Protein AF-A0A0M6Y9K0-F1 (afdb_monomer_lite)

pLDDT: mean 70.56, std 12.57, range [39.22, 85.38]

Organism: NCBI:txid187304

Radius of gyration: 25.38 Å; chains: 1; bounding box: 64×28×73 Å

InterPro domains:
  IPR002898 MotA/TolQ/ExbB proton channel [PF01618] (44-160)
  IPR050790 ExbB/TolQ Biopolymer Transport [PTHR30625] (18-168)

Sequence (177 aa):
MIAAKVLQFTFLGVGRLNNARKALAVWLDGHPYDAKAISARGKSIAADIMLKLIQGSSRGKAQADVLKEDVERICIQRINTLRAYLRLLDMIAQTAPLIDMIEAFQAIQGARAAVDPSVLAGGIWVTPLTTAVGLAVTIPVSAIVGWFDSRIEAEQSEMEALAAAFFTGAIADPPVR

Secondary structure (DSSP, 8-state):
-HHHHHHHHHT-GGGTTHHHHHHHHHHHTT-HHHHHHHHHH--SHHHHHHHHHHHHHTT-THHHHHHHHHHHHHHHHHHHHHHHHHHHHHHHHHHHHHHHHHHHHHHHHHHTTS--TTGGGTHHHHHHHHHHHHHHHHHHHHHHHHHHHHHHHHHHHHHHHHHHHHHHSS-PPPPP-

Structure (mmCIF, N/CA/C/O backbone):
data_AF-A0A0M6Y9K0-F1
#
_entry.id   AF-A0A0M6Y9K0-F1
#
loop_
_atom_site.group_PDB
_atom_site.id
_atom_site.type_symbol
_atom_site.label_atom_id
_atom_site.label_alt_id
_atom_site.label_comp_id
_atom_site.label_asym_id
_atom_site.label_entity_id
_atom_site.label_seq_id
_atom_site.pdbx_PDB_ins_code
_atom_site.Cartn_x
_atom_site.Cartn_y
_atom_site.Cartn_z
_atom_site.occupancy
_atom_site.B_iso_or_equiv
_atom_site.auth_seq_id
_atom_site.auth_comp_id
_atom_site.auth_asym_id
_atom_site.auth_atom_id
_atom_site.pdbx_PDB_model_num
ATOM 1 N N . MET A 1 1 ? -2.531 -4.444 -27.358 1.00 50.44 1 MET A N 1
ATOM 2 C CA . MET A 1 1 ? -3.907 -4.199 -26.854 1.00 50.44 1 MET A CA 1
ATOM 3 C C . MET A 1 1 ? -4.438 -5.282 -25.908 1.00 50.44 1 MET A C 1
ATOM 5 O O . MET A 1 1 ? -5.057 -4.919 -24.919 1.00 50.44 1 MET A O 1
ATOM 9 N N . ILE A 1 2 ? -4.205 -6.581 -26.138 1.00 49.88 2 ILE A N 1
ATOM 10 C CA . ILE A 1 2 ? -4.750 -7.651 -25.269 1.00 49.88 2 ILE A CA 1
ATOM 11 C C . ILE A 1 2 ? -4.030 -7.731 -23.906 1.00 49.88 2 ILE A C 1
ATOM 13 O O . ILE A 1 2 ? -4.691 -7.866 -22.881 1.00 49.88 2 ILE A O 1
ATOM 17 N N . ALA A 1 3 ? -2.707 -7.524 -23.857 1.00 53.69 3 ALA A N 1
ATOM 18 C CA . ALA A 1 3 ? -1.949 -7.488 -22.598 1.00 53.69 3 ALA A CA 1
ATOM 19 C C . ALA A 1 3 ? -2.407 -6.360 -21.649 1.00 53.69 3 ALA A C 1
ATOM 21 O O . ALA A 1 3 ? -2.559 -6.590 -20.455 1.00 53.69 3 ALA A O 1
ATOM 22 N N . ALA A 1 4 ? -2.739 -5.180 -22.188 1.00 55.69 4 ALA A N 1
ATOM 23 C CA . ALA A 1 4 ? -3.309 -4.072 -21.414 1.00 55.69 4 ALA A CA 1
ATOM 24 C C . ALA A 1 4 ? -4.677 -4.429 -20.803 1.00 55.69 4 ALA A C 1
ATOM 26 O O . ALA A 1 4 ? -4.963 -4.038 -19.678 1.00 55.69 4 ALA A O 1
ATOM 27 N N . LYS A 1 5 ? -5.491 -5.232 -21.499 1.00 51.75 5 LYS A N 1
ATOM 28 C CA . LYS A 1 5 ? -6.793 -5.715 -21.009 1.00 51.75 5 LYS A CA 1
ATOM 29 C C . LYS A 1 5 ? -6.675 -6.810 -19.939 1.00 51.75 5 LYS A C 1
ATOM 31 O O . LYS A 1 5 ? -7.520 -6.895 -19.056 1.00 51.75 5 LYS A O 1
ATOM 36 N N . VAL A 1 6 ? -5.629 -7.637 -19.995 1.00 54.41 6 VAL A N 1
ATOM 37 C CA . VAL A 1 6 ? -5.338 -8.659 -18.970 1.00 54.41 6 VAL A CA 1
ATOM 38 C C . VAL A 1 6 ? -4.763 -8.012 -17.705 1.00 54.41 6 VAL A C 1
ATOM 40 O O . VAL A 1 6 ? -5.173 -8.362 -16.601 1.00 54.41 6 VAL A O 1
ATOM 43 N N . LEU A 1 7 ? -3.911 -6.993 -17.861 1.00 55.34 7 LEU A N 1
ATOM 44 C CA . LEU A 1 7 ? -3.410 -6.153 -16.767 1.00 55.34 7 LEU A CA 1
ATOM 45 C C . LEU A 1 7 ? -4.539 -5.316 -16.144 1.00 55.34 7 LEU A C 1
ATOM 47 O O . LEU A 1 7 ? -4.608 -5.193 -14.928 1.00 55.34 7 LEU A O 1
ATOM 51 N N . GLN A 1 8 ? -5.498 -4.861 -16.960 1.00 57.22 8 GLN A N 1
ATOM 52 C CA . GLN A 1 8 ? -6.752 -4.242 -16.520 1.00 57.22 8 GLN A CA 1
ATOM 53 C C . GLN A 1 8 ? -7.622 -5.196 -15.684 1.00 57.22 8 GLN A C 1
ATOM 55 O O . GLN A 1 8 ? -8.364 -4.714 -14.836 1.00 57.22 8 GLN A O 1
ATOM 60 N N . PHE A 1 9 ? -7.519 -6.520 -15.870 1.00 47.72 9 PHE A N 1
ATOM 61 C CA . PHE A 1 9 ? -8.317 -7.510 -15.137 1.00 47.72 9 PHE A CA 1
ATOM 62 C C . PHE A 1 9 ? -7.639 -8.002 -13.847 1.00 47.72 9 PHE A C 1
ATOM 64 O O . PHE A 1 9 ? -8.315 -8.238 -12.851 1.00 47.72 9 PHE A O 1
ATOM 71 N N . THR A 1 10 ? -6.308 -8.078 -13.799 1.00 51.38 10 THR A N 1
ATOM 72 C CA . THR A 1 10 ? -5.558 -8.340 -12.552 1.00 51.38 10 THR A CA 1
ATOM 73 C C . THR A 1 10 ? -5.462 -7.098 -11.653 1.00 51.38 10 THR A C 1
ATOM 75 O O . THR A 1 10 ? -5.390 -7.220 -10.431 1.00 51.38 10 THR A O 1
ATOM 78 N N . PHE A 1 11 ? -5.611 -5.903 -12.235 1.00 49.47 11 PHE A N 1
ATOM 79 C CA . PHE A 1 11 ? -5.991 -4.649 -11.571 1.00 49.47 11 PHE A CA 1
ATOM 80 C C . PHE A 1 11 ? -7.341 -4.693 -10.850 1.00 49.47 11 PHE A C 1
ATOM 82 O O . PHE A 1 11 ? -7.587 -3.836 -9.996 1.00 49.47 11 PHE A O 1
ATOM 89 N N . LEU A 1 12 ? -8.263 -5.600 -11.203 1.00 44.94 12 LEU A N 1
ATOM 90 C CA . LEU A 1 12 ? -9.612 -5.646 -10.627 1.00 44.94 12 LEU A CA 1
ATOM 91 C C . LEU A 1 12 ? -9.597 -6.229 -9.207 1.00 44.94 12 LEU A C 1
ATOM 93 O O . LEU A 1 12 ? -10.400 -7.090 -8.854 1.00 44.94 12 LEU A O 1
ATOM 97 N N . GLY A 1 13 ? -8.800 -5.631 -8.319 1.00 50.34 13 GLY A N 1
ATOM 98 C CA . GLY A 1 13 ? -9.035 -5.582 -6.874 1.00 50.34 13 GLY A CA 1
ATOM 99 C C . GLY A 1 13 ? -10.396 -4.977 -6.483 1.00 50.34 13 GLY A C 1
ATOM 100 O O . GLY A 1 13 ? -10.560 -4.519 -5.361 1.00 50.34 13 GLY A O 1
ATOM 101 N N . VAL A 1 14 ? -11.389 -5.015 -7.375 1.00 44.97 14 VAL A N 1
ATOM 102 C CA . VAL A 1 14 ? -12.783 -4.589 -7.217 1.00 44.97 14 VAL A CA 1
ATOM 103 C C . VAL A 1 14 ? -13.519 -5.416 -6.147 1.00 44.97 14 VAL A C 1
ATOM 105 O O . VAL A 1 14 ? -14.601 -5.045 -5.713 1.00 44.97 14 VAL A O 1
ATOM 108 N N . GLY A 1 15 ? -12.916 -6.491 -5.626 1.00 49.12 15 GLY A N 1
ATOM 109 C CA . GLY A 1 15 ? -13.464 -7.266 -4.504 1.00 49.12 15 GLY A CA 1
ATOM 110 C C . GLY A 1 15 ? -12.700 -7.175 -3.177 1.00 49.12 15 GLY A C 1
ATOM 111 O O . GLY A 1 15 ? -13.226 -7.613 -2.157 1.00 49.12 15 GLY A O 1
ATOM 112 N N . ARG A 1 16 ? -11.468 -6.643 -3.149 1.00 60.78 16 ARG A N 1
ATOM 113 C CA . ARG A 1 16 ? -10.572 -6.771 -1.977 1.00 60.78 16 ARG A CA 1
ATOM 114 C C . ARG A 1 16 ? -10.929 -5.828 -0.827 1.00 60.78 16 ARG A C 1
ATOM 116 O O . ARG A 1 16 ? -10.845 -6.228 0.334 1.00 60.78 16 ARG A O 1
ATOM 123 N N . LEU A 1 17 ? -11.375 -4.620 -1.150 1.00 62.31 17 LEU A N 1
ATOM 124 C CA . LEU A 1 17 ? -11.801 -3.612 -0.171 1.00 62.31 17 LEU A CA 1
ATOM 125 C C . LEU A 1 17 ? -13.252 -3.815 0.283 1.00 62.31 17 LEU A C 1
ATOM 127 O O . LEU A 1 17 ? -13.626 -3.440 1.392 1.00 62.31 17 LEU A O 1
ATOM 131 N N . ASN A 1 18 ? -14.060 -4.486 -0.544 1.00 71.94 18 ASN A N 1
ATOM 132 C CA . ASN A 1 18 ? -15.482 -4.676 -0.280 1.00 71.94 18 ASN A CA 1
ATOM 133 C C . ASN A 1 18 ? -15.728 -5.496 0.999 1.00 71.94 18 ASN A C 1
ATOM 135 O O . ASN A 1 18 ? -16.686 -5.248 1.722 1.00 71.94 18 ASN A O 1
ATOM 139 N N . ASN A 1 19 ? -14.837 -6.439 1.325 1.00 75.94 19 ASN A N 1
ATOM 140 C CA . ASN A 1 19 ? -14.941 -7.218 2.561 1.00 75.94 19 ASN A CA 1
ATOM 141 C C . ASN A 1 19 ? -14.618 -6.387 3.810 1.00 75.94 19 ASN A C 1
ATOM 143 O O . ASN A 1 19 ? -15.281 -6.566 4.824 1.00 75.94 19 ASN A O 1
ATOM 147 N N . ALA A 1 20 ? -13.653 -5.465 3.741 1.00 77.81 20 ALA A N 1
ATOM 148 C CA . ALA A 1 20 ? -13.311 -4.606 4.876 1.00 77.81 20 ALA A CA 1
ATOM 149 C C . ALA A 1 20 ? -14.444 -3.610 5.178 1.00 77.81 20 ALA A C 1
ATOM 151 O O . ALA A 1 20 ? -14.864 -3.484 6.325 1.00 77.81 20 ALA A O 1
ATOM 152 N N . ARG A 1 21 ? -15.030 -3.002 4.135 1.00 80.44 21 ARG A N 1
ATOM 153 C CA . ARG A 1 21 ? -16.214 -2.133 4.264 1.00 80.44 21 ARG A CA 1
ATOM 154 C C . ARG A 1 21 ? -17.438 -2.881 4.795 1.00 80.44 21 ARG A C 1
ATOM 156 O O . ARG A 1 21 ? -18.110 -2.389 5.694 1.00 80.44 21 ARG A O 1
ATOM 163 N N . LYS A 1 22 ? -17.704 -4.094 4.295 1.00 81.94 22 LYS A N 1
ATOM 164 C CA . LYS A 1 22 ? -18.782 -4.954 4.818 1.00 81.94 22 LYS A CA 1
ATOM 165 C C . LYS A 1 22 ? -18.557 -5.327 6.280 1.00 81.94 22 LYS A C 1
ATOM 167 O O . LYS A 1 22 ? -19.501 -5.293 7.057 1.00 81.94 22 LYS A O 1
ATOM 172 N N . ALA A 1 23 ? -17.324 -5.657 6.659 1.00 82.12 23 ALA A N 1
ATOM 173 C CA . ALA A 1 23 ? -16.996 -5.952 8.047 1.00 82.12 23 ALA A CA 1
ATOM 174 C C . ALA A 1 23 ? -17.212 -4.737 8.956 1.00 82.12 23 ALA A C 1
ATOM 176 O O . ALA A 1 23 ? -17.748 -4.899 10.046 1.00 82.12 23 ALA A O 1
ATOM 177 N N . LEU A 1 24 ? -16.851 -3.533 8.500 1.00 83.25 24 LEU A N 1
ATOM 178 C CA . LEU A 1 24 ? -17.103 -2.300 9.244 1.00 83.25 24 LEU A CA 1
ATOM 179 C C . LEU A 1 24 ? -18.603 -2.045 9.415 1.00 83.25 24 LEU A C 1
ATOM 181 O O . LEU A 1 24 ? -19.037 -1.772 10.526 1.00 83.25 24 LEU A O 1
ATOM 185 N N . ALA A 1 25 ? -19.399 -2.191 8.353 1.00 84.12 25 ALA A N 1
ATOM 186 C CA . ALA A 1 25 ? -20.849 -2.009 8.426 1.00 84.12 25 ALA A CA 1
ATOM 187 C C . ALA A 1 25 ? -21.501 -2.969 9.435 1.00 84.12 25 ALA A C 1
ATOM 189 O O . ALA A 1 25 ? -22.292 -2.547 10.269 1.00 84.12 25 ALA A O 1
ATOM 190 N N . VAL A 1 26 ? -21.112 -4.245 9.408 1.00 85.38 26 VAL A N 1
ATOM 191 C CA . VAL A 1 26 ? -21.617 -5.269 10.338 1.00 85.38 26 VAL A CA 1
ATOM 192 C C . VAL A 1 26 ? -21.129 -5.029 11.774 1.00 85.38 26 VAL A C 1
ATOM 194 O O . VAL A 1 26 ? -21.844 -5.310 12.733 1.00 85.38 26 VAL A O 1
ATOM 197 N N . TRP A 1 27 ? -19.925 -4.476 11.941 1.00 83.75 27 TRP A N 1
ATOM 198 C CA . TRP A 1 27 ? -19.415 -4.080 13.252 1.00 83.75 27 TRP A CA 1
ATOM 199 C C . TRP A 1 27 ? -20.190 -2.890 13.835 1.00 83.75 27 TRP A C 1
ATOM 201 O O . TRP A 1 27 ? -20.571 -2.939 15.002 1.00 83.75 27 TRP A O 1
ATOM 211 N N . LEU A 1 28 ? -20.472 -1.866 13.020 1.00 82.88 28 LEU A N 1
ATOM 212 C CA . LEU A 1 28 ? -21.283 -0.704 13.408 1.00 82.88 28 LEU A CA 1
ATOM 213 C C . LEU A 1 28 ? -22.726 -1.092 13.755 1.00 82.88 28 LEU A C 1
ATOM 215 O O . LEU A 1 28 ? -23.318 -0.499 14.650 1.00 82.88 28 LEU A O 1
ATOM 219 N N . ASP A 1 29 ? -23.259 -2.125 13.102 1.00 84.88 29 ASP A N 1
ATOM 220 C CA . ASP A 1 29 ? -24.575 -2.708 13.391 1.00 84.88 29 ASP A CA 1
ATOM 221 C C . ASP A 1 29 ? -24.602 -3.541 14.693 1.00 84.88 29 ASP A C 1
ATOM 223 O O . ASP A 1 29 ? -25.621 -4.119 15.057 1.00 84.88 29 ASP A O 1
ATOM 227 N N . GLY A 1 30 ? -23.480 -3.625 15.417 1.00 81.62 30 GLY A N 1
ATOM 228 C CA . GLY A 1 30 ? -23.403 -4.300 16.714 1.00 81.62 30 GLY A CA 1
ATOM 229 C C . GLY A 1 30 ? -23.200 -5.816 16.638 1.00 81.62 30 GLY A C 1
ATOM 230 O O . GLY A 1 30 ? -23.365 -6.496 17.651 1.00 81.62 30 GLY A O 1
ATOM 231 N N . HIS A 1 31 ? -22.791 -6.354 15.482 1.00 85.38 31 HIS A N 1
ATOM 232 C CA . HIS A 1 31 ? -22.568 -7.788 15.256 1.00 85.38 31 HIS A CA 1
ATOM 233 C C . HIS A 1 31 ? -21.059 -8.130 15.150 1.00 85.38 31 HIS A C 1
ATOM 235 O O . HIS A 1 31 ? -20.537 -8.416 14.066 1.00 85.38 31 HIS A O 1
ATOM 241 N N . PRO A 1 32 ? -20.296 -8.147 16.265 1.00 78.88 32 PRO A N 1
ATOM 242 C CA . PRO A 1 32 ? -18.834 -8.286 16.236 1.00 78.88 32 PRO A CA 1
ATOM 243 C C . PRO A 1 32 ? -18.346 -9.657 15.739 1.00 78.88 32 PRO A C 1
ATOM 245 O O . PRO A 1 32 ? -17.264 -9.754 15.153 1.00 78.88 32 PRO A O 1
ATOM 248 N N . TYR A 1 33 ? -19.127 -10.722 15.947 1.00 81.12 33 TYR A N 1
ATOM 249 C CA . TYR A 1 33 ? -18.783 -12.074 15.490 1.00 81.12 33 TYR A CA 1
ATOM 250 C C . TYR A 1 33 ? -18.819 -12.188 13.961 1.00 81.12 33 TYR A C 1
ATOM 252 O O . TYR A 1 33 ? -17.882 -12.721 13.359 1.00 81.12 33 TYR A O 1
ATOM 260 N N . ASP A 1 34 ? -19.842 -11.613 13.331 1.00 82.81 34 ASP A N 1
ATOM 261 C CA . ASP A 1 34 ? -20.000 -11.623 11.876 1.00 82.81 34 ASP A CA 1
ATOM 262 C C . ASP A 1 34 ? -18.971 -10.712 11.200 1.00 82.81 34 ASP A C 1
ATOM 264 O O . ASP A 1 34 ? -18.337 -11.102 10.214 1.00 82.81 34 ASP A O 1
ATOM 268 N N . ALA A 1 35 ? -18.693 -9.545 11.791 1.00 80.88 35 ALA A N 1
ATOM 269 C CA . ALA A 1 35 ? -17.635 -8.650 11.330 1.00 80.88 35 ALA A CA 1
ATOM 270 C C . ALA A 1 35 ? -16.253 -9.333 11.336 1.00 80.88 35 ALA A C 1
ATOM 272 O O . ALA A 1 35 ? -15.471 -9.201 10.384 1.00 80.88 35 ALA A O 1
ATOM 273 N N . LYS A 1 36 ? -15.959 -10.126 12.378 1.00 83.81 36 LYS A N 1
ATOM 274 C CA . LYS A 1 36 ? -14.729 -10.925 12.472 1.00 83.81 36 LYS A CA 1
ATOM 275 C C . LYS A 1 36 ? -14.668 -11.992 11.378 1.00 83.81 36 LYS A C 1
ATOM 277 O O . LYS A 1 36 ? -13.620 -12.154 10.753 1.00 83.81 36 LYS A O 1
ATOM 282 N N . ALA A 1 37 ? -15.770 -12.698 11.120 1.00 82.69 37 ALA A N 1
ATOM 283 C CA . ALA A 1 37 ? -15.836 -13.738 10.093 1.00 82.69 37 ALA A CA 1
ATOM 284 C C . ALA A 1 37 ? -15.635 -13.174 8.675 1.00 82.69 37 ALA A C 1
ATOM 286 O O . ALA A 1 37 ? -14.914 -13.764 7.865 1.00 82.69 37 ALA A O 1
ATOM 287 N N . ILE A 1 38 ? -16.220 -12.009 8.381 1.00 81.69 38 ILE A N 1
ATOM 288 C CA . ILE A 1 38 ? -16.063 -11.320 7.093 1.00 81.69 38 ILE A CA 1
ATOM 289 C C . ILE A 1 38 ? -14.621 -10.823 6.919 1.00 81.69 38 ILE A C 1
ATOM 291 O O . ILE A 1 38 ? -14.030 -11.019 5.853 1.00 81.69 38 ILE A O 1
ATOM 295 N N . SER A 1 39 ? -14.029 -10.250 7.972 1.00 80.75 39 SER A N 1
ATOM 296 C CA . SER A 1 39 ? -12.638 -9.776 7.956 1.00 80.75 39 SER A CA 1
ATOM 297 C C . SER A 1 39 ? -11.646 -10.925 7.772 1.00 80.75 39 SER A C 1
ATOM 299 O O . SER A 1 39 ? -10.756 -10.838 6.933 1.00 80.75 39 SER A O 1
ATOM 301 N N . ALA A 1 40 ? -11.845 -12.048 8.471 1.00 78.75 40 ALA A N 1
ATOM 302 C CA . ALA A 1 40 ? -10.989 -13.233 8.365 1.00 78.75 40 ALA A CA 1
ATOM 303 C C . ALA A 1 40 ? -11.045 -13.911 6.983 1.00 78.75 40 ALA A C 1
ATOM 305 O O . ALA A 1 40 ? -10.099 -14.584 6.578 1.00 78.75 40 ALA A O 1
ATOM 306 N N . ARG A 1 41 ? -12.143 -13.730 6.235 1.00 78.31 41 ARG A N 1
ATOM 307 C CA . ARG A 1 41 ? -12.262 -14.189 4.841 1.00 78.31 41 ARG A CA 1
ATOM 308 C C . ARG A 1 41 ? -11.571 -13.254 3.843 1.00 78.31 41 ARG A C 1
ATOM 310 O O . ARG A 1 41 ? -11.321 -13.654 2.704 1.00 78.31 41 ARG A O 1
ATOM 317 N N . GLY A 1 42 ? -11.286 -12.010 4.226 1.00 71.06 42 GLY A N 1
ATOM 318 C CA . GLY A 1 42 ? -10.600 -11.037 3.383 1.00 71.06 42 GLY A CA 1
ATOM 319 C C . GLY A 1 42 ? -9.095 -11.304 3.288 1.00 71.06 42 GLY A C 1
ATOM 320 O O . GLY A 1 42 ? -8.428 -11.531 4.286 1.00 71.06 42 GLY A O 1
ATOM 321 N N . LYS A 1 43 ? -8.540 -11.237 2.070 1.00 68.75 43 LYS A N 1
ATOM 322 C CA . LYS A 1 43 ? -7.084 -11.309 1.807 1.00 68.75 43 LYS A CA 1
ATOM 323 C C . LYS A 1 43 ? -6.453 -9.929 1.564 1.00 68.75 43 LYS A C 1
ATOM 325 O O . LYS A 1 43 ? -5.419 -9.838 0.901 1.00 68.75 43 LYS A O 1
ATOM 330 N N . SER A 1 44 ? -7.132 -8.854 1.959 1.00 74.75 44 SER A N 1
ATOM 331 C CA . SER A 1 44 ? -6.659 -7.475 1.795 1.00 74.75 44 SER A CA 1
ATOM 332 C C . SER A 1 44 ? -6.005 -6.969 3.076 1.00 74.75 44 SER A C 1
ATOM 334 O O . SER A 1 44 ? -6.306 -7.450 4.167 1.00 74.75 44 SER A O 1
ATOM 336 N N . ILE A 1 45 ? -5.115 -5.986 2.933 1.00 75.44 45 ILE A N 1
ATOM 337 C CA . ILE A 1 45 ? -4.446 -5.341 4.070 1.00 75.44 45 ILE A CA 1
ATOM 338 C C . ILE A 1 45 ? -5.497 -4.659 4.959 1.00 75.44 45 ILE A C 1
ATOM 340 O O . ILE A 1 45 ? -5.479 -4.841 6.173 1.00 75.44 45 ILE A O 1
ATOM 344 N N . ALA A 1 46 ? -6.484 -3.998 4.347 1.00 79.12 46 ALA A N 1
ATOM 345 C CA . ALA A 1 46 ? -7.639 -3.425 5.033 1.00 79.12 46 ALA A CA 1
ATOM 346 C C . ALA A 1 46 ? -8.453 -4.456 5.848 1.00 79.12 46 ALA A C 1
ATOM 348 O O . ALA A 1 46 ? -8.875 -4.162 6.964 1.00 79.12 46 ALA A O 1
ATOM 349 N N . ALA A 1 47 ? -8.654 -5.678 5.337 1.00 80.31 47 ALA A N 1
ATOM 350 C CA . ALA A 1 47 ? -9.366 -6.726 6.076 1.00 80.31 47 ALA A CA 1
ATOM 351 C C . ALA A 1 47 ? -8.557 -7.261 7.271 1.00 80.31 47 ALA A C 1
ATOM 353 O O . ALA A 1 47 ? -9.130 -7.520 8.328 1.00 80.31 47 ALA A O 1
ATOM 354 N N . ASP A 1 48 ? -7.234 -7.383 7.130 1.00 81.56 48 ASP A N 1
ATOM 355 C CA . ASP A 1 48 ? -6.335 -7.765 8.230 1.00 81.56 48 ASP A CA 1
ATOM 356 C C . ASP A 1 48 ? -6.324 -6.698 9.341 1.00 81.56 48 ASP A C 1
ATOM 358 O O . ASP A 1 48 ? -6.358 -7.019 10.529 1.00 81.56 48 ASP A O 1
ATOM 362 N N . ILE A 1 49 ? -6.360 -5.416 8.968 1.00 83.44 49 ILE A N 1
ATOM 363 C CA . ILE A 1 49 ? -6.472 -4.302 9.921 1.00 83.44 49 ILE A CA 1
ATOM 364 C C . ILE A 1 49 ? -7.822 -4.321 10.640 1.00 83.44 49 ILE A C 1
ATOM 366 O O . ILE A 1 49 ? -7.845 -4.264 11.868 1.00 83.44 49 ILE A O 1
ATOM 370 N N . MET A 1 50 ? -8.932 -4.485 9.912 1.00 83.50 50 MET A N 1
ATOM 371 C CA . MET A 1 50 ? -10.263 -4.627 10.518 1.00 83.50 50 MET A CA 1
ATOM 372 C C . MET A 1 50 ? -10.323 -5.804 11.493 1.00 83.50 50 MET A C 1
ATOM 374 O O . MET A 1 50 ? -10.865 -5.677 12.588 1.00 83.50 50 MET A O 1
ATOM 378 N N . LEU A 1 51 ? -9.709 -6.937 11.146 1.00 84.31 51 LEU A N 1
ATOM 379 C CA . LEU A 1 51 ? -9.637 -8.092 12.033 1.00 84.31 51 LEU A CA 1
ATOM 380 C C . LEU A 1 51 ? -8.900 -7.762 13.343 1.00 84.31 51 LEU A C 1
ATOM 382 O O . LEU A 1 51 ? -9.366 -8.153 14.415 1.00 84.31 51 LEU A O 1
ATOM 386 N N . LYS A 1 52 ? -7.777 -7.036 13.273 1.00 84.12 52 LYS A N 1
ATOM 387 C CA . LYS A 1 52 ? -7.008 -6.602 14.452 1.00 84.12 52 LYS A CA 1
ATOM 388 C C . LYS A 1 52 ? -7.766 -5.576 15.295 1.00 84.12 52 LYS A C 1
ATOM 390 O O . LYS A 1 52 ? -7.778 -5.711 16.516 1.00 84.12 52 LYS A O 1
ATOM 395 N N . LEU A 1 53 ? -8.441 -4.615 14.660 1.00 84.06 53 LEU A N 1
ATOM 396 C CA . LEU A 1 53 ? -9.291 -3.624 15.330 1.00 84.06 53 LEU A CA 1
ATOM 397 C C . LEU A 1 53 ? -10.425 -4.299 16.112 1.00 84.06 53 LEU A C 1
ATOM 399 O O . LEU A 1 53 ? -10.589 -4.053 17.307 1.00 84.06 53 LEU A O 1
ATOM 403 N N . ILE A 1 54 ? -11.146 -5.228 15.475 1.00 84.38 54 ILE A N 1
ATOM 404 C CA . ILE A 1 54 ? -12.233 -5.985 16.112 1.00 84.38 54 ILE A CA 1
ATOM 405 C C . ILE A 1 54 ? -11.702 -6.818 17.290 1.00 84.38 54 ILE A C 1
ATOM 407 O O . ILE A 1 54 ? -12.325 -6.854 18.348 1.00 84.38 54 ILE A O 1
ATOM 411 N N . GLN A 1 55 ? -10.540 -7.464 17.147 1.00 83.56 55 GLN A N 1
ATOM 412 C CA . GLN A 1 55 ? -9.938 -8.249 18.232 1.00 83.56 55 GLN A CA 1
ATOM 413 C C . GLN A 1 55 ? -9.476 -7.377 19.409 1.00 83.56 55 GLN A C 1
ATOM 415 O O . GLN A 1 55 ? -9.705 -7.743 20.564 1.00 83.56 55 GLN A O 1
ATOM 420 N N . GLY A 1 56 ? -8.856 -6.228 19.128 1.00 80.31 56 GLY A N 1
ATOM 421 C CA . GLY A 1 56 ? -8.336 -5.308 20.140 1.00 80.31 56 GLY A CA 1
ATOM 422 C C . GLY A 1 56 ? -9.421 -4.538 20.897 1.00 80.31 56 GLY A C 1
ATOM 423 O O . GLY A 1 56 ? -9.265 -4.289 22.091 1.00 80.31 56 GLY A 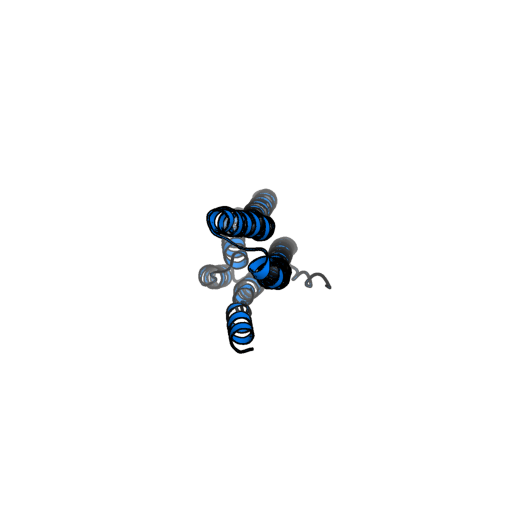O 1
ATOM 424 N N . SER A 1 57 ? -10.544 -4.226 20.244 1.00 78.00 57 SER A N 1
ATOM 425 C CA . SER A 1 57 ? -11.655 -3.460 20.832 1.00 78.00 57 SER A CA 1
ATOM 426 C C . SER A 1 57 ? -12.339 -4.179 22.006 1.00 78.00 57 SER A C 1
ATOM 428 O O . SER A 1 57 ? -12.835 -3.540 22.934 1.00 78.00 57 SER A O 1
ATOM 430 N N . SER A 1 58 ? -12.255 -5.513 22.052 1.00 70.94 58 SER A N 1
ATOM 431 C CA . SER A 1 58 ? -12.756 -6.351 23.154 1.00 70.94 58 SER A CA 1
ATOM 432 C C . SER A 1 58 ? -12.144 -6.032 24.529 1.00 70.94 58 SER A C 1
ATOM 434 O O . SER A 1 58 ? -12.634 -6.530 25.539 1.00 70.94 58 SER A O 1
ATOM 436 N N . ARG A 1 59 ? -11.050 -5.258 24.586 1.00 73.12 59 ARG A N 1
ATOM 437 C CA . ARG A 1 59 ? -10.267 -5.026 25.809 1.00 73.12 59 ARG A CA 1
ATOM 438 C C . ARG A 1 59 ? -10.612 -3.736 26.575 1.00 73.12 59 ARG A C 1
ATOM 440 O O . ARG A 1 59 ? -10.007 -3.459 27.606 1.00 73.12 59 ARG A O 1
ATOM 447 N N . GLY A 1 60 ? -11.625 -2.987 26.132 1.00 69.38 60 GLY A N 1
ATOM 448 C CA . GLY A 1 60 ? -12.173 -1.827 26.850 1.00 69.38 60 GLY A CA 1
ATOM 449 C C . GLY A 1 60 ? -11.667 -0.459 26.366 1.00 69.38 60 GLY A C 1
ATOM 450 O O . GLY A 1 60 ? -10.690 -0.353 25.629 1.00 69.38 60 GLY A O 1
ATOM 451 N N . LYS A 1 61 ? -12.356 0.618 26.784 1.00 67.81 61 LYS A N 1
ATOM 452 C CA . LYS A 1 61 ? -12.176 1.992 26.256 1.00 67.81 61 LYS A CA 1
ATOM 453 C C . LYS A 1 61 ? -10.781 2.588 26.464 1.00 67.81 61 LYS A C 1
ATOM 455 O O . LYS A 1 61 ? -10.282 3.242 25.560 1.00 67.81 61 LYS A O 1
ATOM 460 N N . ALA A 1 62 ? -10.142 2.353 27.612 1.00 64.56 62 ALA A N 1
ATOM 461 C CA . ALA A 1 62 ? -8.797 2.879 27.884 1.00 64.56 62 ALA A CA 1
ATOM 462 C C . ALA A 1 62 ? -7.732 2.310 26.926 1.00 64.56 62 ALA A C 1
ATOM 464 O O . ALA A 1 62 ? -6.694 2.923 26.713 1.00 64.56 62 ALA A O 1
ATOM 465 N N . GLN A 1 63 ? -8.007 1.152 26.320 1.00 74.62 63 GLN A N 1
ATOM 466 C CA . GLN A 1 63 ? -7.116 0.497 25.370 1.00 74.62 63 GLN A CA 1
ATOM 467 C C . GLN A 1 63 ? -7.458 0.831 23.912 1.00 74.62 63 GLN A C 1
ATOM 469 O O . GLN A 1 63 ? -6.711 0.447 23.019 1.00 74.62 63 GLN A O 1
ATOM 474 N N . ALA A 1 64 ? -8.553 1.561 23.665 1.00 74.31 64 ALA A N 1
ATOM 475 C CA . ALA A 1 64 ? -8.953 1.977 22.323 1.00 74.31 64 ALA A CA 1
ATOM 476 C C . ALA A 1 64 ? -7.991 3.019 21.736 1.00 74.31 64 ALA A C 1
ATOM 478 O O . ALA A 1 64 ? -7.672 2.936 20.556 1.00 74.31 64 ALA A O 1
ATOM 479 N N . ASP A 1 65 ? -7.491 3.944 22.561 1.00 76.31 65 ASP A N 1
ATOM 480 C CA . ASP A 1 65 ? -6.536 4.970 22.120 1.00 76.31 65 ASP A CA 1
ATOM 481 C C . ASP A 1 65 ? -5.171 4.349 21.783 1.00 76.31 65 ASP A C 1
ATOM 483 O O . ASP A 1 65 ? -4.607 4.590 20.720 1.00 76.31 65 ASP A O 1
ATOM 487 N N . VAL A 1 66 ? -4.701 3.427 22.630 1.00 82.31 66 VAL A N 1
ATOM 488 C CA . VAL A 1 66 ? -3.478 2.644 22.377 1.00 82.31 66 VAL A CA 1
ATOM 489 C C . VAL A 1 66 ? -3.631 1.770 21.128 1.00 82.31 66 VAL A C 1
ATOM 491 O O . VAL A 1 66 ? -2.725 1.681 20.306 1.00 82.31 66 VAL A O 1
ATOM 494 N N . LEU A 1 67 ? -4.800 1.146 20.946 1.00 83.12 67 LEU A N 1
ATOM 495 C CA . LEU A 1 67 ? -5.094 0.339 19.763 1.00 83.12 67 LEU A CA 1
ATOM 496 C C . LEU A 1 67 ? -5.104 1.180 18.483 1.00 83.12 67 LEU A C 1
ATOM 498 O O . LEU A 1 67 ? -4.671 0.693 17.440 1.00 83.12 67 LEU A O 1
ATOM 502 N N . LYS A 1 68 ? -5.604 2.418 18.550 1.00 80.88 68 LYS A N 1
ATOM 503 C CA . LYS A 1 68 ? -5.583 3.353 17.425 1.00 80.88 68 LYS A CA 1
ATOM 504 C C . LYS A 1 68 ? -4.148 3.645 16.998 1.00 80.88 68 LYS A C 1
ATOM 506 O O . LYS A 1 68 ? -3.822 3.449 15.830 1.00 80.88 68 LYS A O 1
ATOM 511 N N . GLU A 1 69 ? -3.297 4.031 17.945 1.00 82.38 69 GLU A N 1
ATOM 512 C CA . GLU A 1 69 ? -1.892 4.351 17.680 1.00 82.38 69 GLU A CA 1
ATOM 513 C C . GLU A 1 69 ? -1.119 3.135 17.133 1.00 82.38 69 GLU A C 1
ATOM 515 O O . GLU A 1 69 ? -0.399 3.238 16.135 1.00 82.38 69 GLU A O 1
ATOM 520 N N . ASP A 1 70 ? -1.336 1.948 17.711 1.00 84.38 70 ASP A N 1
ATOM 521 C CA . ASP A 1 70 ? -0.732 0.701 17.231 1.00 84.38 70 ASP A CA 1
ATOM 522 C C . ASP A 1 70 ? -1.161 0.363 15.795 1.00 84.38 70 ASP A C 1
ATOM 524 O O . ASP A 1 70 ? -0.343 -0.066 14.973 1.00 84.38 70 ASP A O 1
ATOM 528 N N . VAL A 1 71 ? -2.441 0.551 15.464 1.00 83.38 71 VAL A N 1
ATOM 529 C CA . VAL A 1 71 ? -2.962 0.275 14.121 1.00 83.38 71 VAL A CA 1
ATOM 530 C C . VAL A 1 71 ? -2.425 1.278 13.109 1.00 83.38 71 VAL A C 1
ATOM 532 O O . VAL A 1 71 ? -1.936 0.848 12.065 1.00 83.38 71 VAL A O 1
ATOM 535 N N . GLU A 1 72 ? -2.433 2.575 13.417 1.00 82.94 72 GLU A N 1
ATOM 536 C CA . GLU A 1 72 ? -1.843 3.613 12.561 1.00 82.94 72 GLU A CA 1
ATOM 537 C C . GLU A 1 72 ? -0.364 3.319 12.277 1.00 82.94 72 GLU A C 1
ATOM 539 O O . GLU A 1 72 ? 0.078 3.342 11.123 1.00 82.94 72 GLU A O 1
ATOM 544 N N . ARG A 1 73 ? 0.394 2.915 13.301 1.00 83.56 73 ARG A N 1
ATOM 545 C CA . ARG A 1 73 ? 1.795 2.515 13.146 1.00 83.56 73 ARG A CA 1
ATOM 546 C C . ARG A 1 73 ? 1.962 1.314 12.214 1.00 83.56 73 ARG A C 1
ATOM 548 O O . ARG A 1 73 ? 2.835 1.332 11.342 1.00 83.56 73 ARG A O 1
ATOM 555 N N . ILE A 1 74 ? 1.139 0.276 12.373 1.00 83.06 74 ILE A N 1
ATOM 556 C CA . ILE A 1 74 ? 1.164 -0.912 11.505 1.00 83.06 74 ILE A CA 1
ATOM 557 C C . ILE A 1 74 ? 0.807 -0.534 10.060 1.00 83.06 74 ILE A C 1
ATOM 559 O O . ILE A 1 74 ? 1.445 -1.039 9.131 1.00 83.06 74 ILE A O 1
ATOM 563 N N . CYS A 1 75 ? -0.174 0.351 9.859 1.00 80.12 75 CYS A N 1
ATOM 564 C CA . CYS A 1 75 ? -0.561 0.864 8.545 1.00 80.12 75 CYS A CA 1
ATOM 565 C C . CYS A 1 75 ? 0.632 1.530 7.851 1.00 80.12 75 CYS A C 1
ATOM 567 O O . CYS A 1 75 ? 1.032 1.100 6.765 1.00 80.12 75 CYS A O 1
ATOM 569 N N . ILE A 1 76 ? 1.249 2.509 8.520 1.00 82.00 76 ILE A N 1
ATOM 570 C CA . ILE A 1 76 ? 2.401 3.261 8.008 1.00 82.00 76 ILE A CA 1
ATOM 571 C C . ILE A 1 76 ? 3.559 2.318 7.679 1.00 82.00 76 ILE A C 1
ATOM 573 O O . ILE A 1 76 ? 4.139 2.394 6.596 1.00 82.00 76 ILE A O 1
ATOM 577 N N . GLN A 1 77 ? 3.884 1.387 8.580 1.00 84.00 77 GLN A N 1
ATOM 578 C CA . GLN A 1 77 ? 4.977 0.442 8.361 1.00 84.00 77 GLN A CA 1
ATOM 579 C C . GLN A 1 77 ? 4.748 -0.405 7.103 1.00 84.00 77 GLN A C 1
ATOM 581 O O . GLN A 1 77 ? 5.666 -0.589 6.304 1.00 84.00 77 GLN A O 1
ATOM 586 N N . ARG A 1 78 ? 3.521 -0.892 6.894 1.00 76.81 78 ARG A N 1
ATOM 587 C CA . ARG A 1 78 ? 3.192 -1.772 5.767 1.00 76.81 78 ARG A CA 1
ATOM 588 C C . ARG A 1 78 ? 3.194 -1.032 4.431 1.00 76.81 78 ARG A C 1
ATOM 590 O O . ARG A 1 78 ? 3.696 -1.571 3.445 1.00 76.81 78 ARG A O 1
ATOM 597 N N . ILE A 1 79 ? 2.707 0.208 4.418 1.00 78.94 79 ILE A N 1
ATOM 598 C CA . ILE A 1 79 ? 2.785 1.108 3.259 1.00 78.94 79 ILE A CA 1
ATOM 599 C C . ILE A 1 79 ? 4.243 1.419 2.922 1.00 78.94 79 ILE A C 1
ATOM 601 O O . ILE A 1 79 ? 4.641 1.311 1.764 1.00 78.94 79 ILE A O 1
ATOM 605 N N . ASN A 1 80 ? 5.069 1.726 3.924 1.00 78.88 80 ASN A N 1
ATOM 606 C CA . ASN A 1 80 ? 6.487 2.017 3.717 1.00 78.88 80 ASN A CA 1
ATOM 607 C C . ASN A 1 80 ? 7.242 0.827 3.118 1.00 78.88 80 ASN A C 1
ATOM 609 O O . ASN A 1 80 ? 8.065 1.013 2.224 1.00 78.88 80 ASN A O 1
ATOM 613 N N . THR A 1 81 ? 6.936 -0.399 3.550 1.00 76.25 81 THR A N 1
ATOM 614 C CA . THR A 1 81 ? 7.499 -1.610 2.942 1.00 76.25 81 THR A CA 1
ATOM 615 C C . THR A 1 81 ? 7.106 -1.741 1.467 1.00 76.25 81 THR A C 1
ATOM 617 O O . THR A 1 81 ? 7.971 -1.993 0.632 1.00 76.25 81 THR A O 1
ATOM 620 N N . LEU A 1 82 ? 5.835 -1.515 1.116 1.00 74.12 82 LEU A N 1
ATOM 621 C CA . LEU A 1 82 ? 5.370 -1.535 -0.279 1.00 74.12 82 LEU A CA 1
ATOM 622 C C . LEU A 1 82 ? 6.054 -0.453 -1.131 1.00 74.12 82 LEU A C 1
ATOM 624 O O . LEU A 1 82 ? 6.538 -0.748 -2.225 1.00 74.12 82 LEU A O 1
ATOM 628 N N . ARG A 1 83 ? 6.168 0.775 -0.609 1.00 76.69 83 ARG A N 1
ATOM 629 C CA . ARG A 1 83 ? 6.868 1.880 -1.283 1.00 76.69 83 ARG A CA 1
ATOM 630 C C . ARG A 1 83 ? 8.361 1.596 -1.464 1.00 76.69 83 ARG A C 1
ATOM 632 O O . ARG A 1 83 ? 8.921 1.955 -2.494 1.00 76.69 83 ARG A O 1
ATOM 639 N N . ALA A 1 84 ? 9.016 0.918 -0.519 1.00 75.31 84 ALA A N 1
ATOM 640 C CA . ALA A 1 84 ? 10.426 0.544 -0.648 1.00 75.31 84 ALA A CA 1
ATOM 641 C C . ALA A 1 84 ? 10.676 -0.392 -1.844 1.00 75.31 84 ALA A C 1
ATOM 643 O O . ALA A 1 84 ? 11.633 -0.186 -2.591 1.00 75.31 84 ALA A O 1
ATOM 644 N N . TYR A 1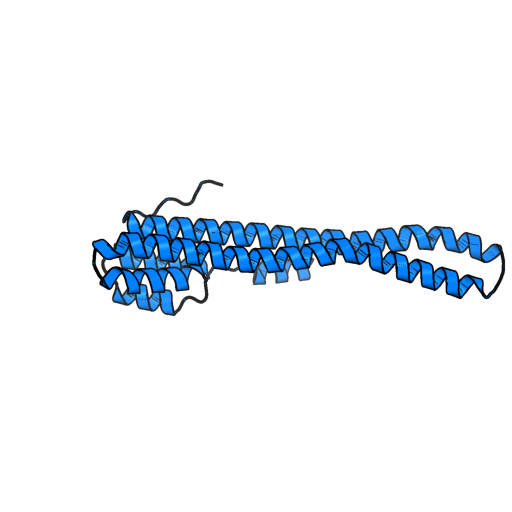 85 ? 9.790 -1.367 -2.079 1.00 72.62 85 TYR A N 1
ATOM 645 C CA . TYR A 1 85 ? 9.878 -2.233 -3.259 1.00 72.62 85 TYR A CA 1
ATOM 646 C C . TYR A 1 85 ? 9.672 -1.460 -4.568 1.00 72.62 85 TYR A C 1
ATOM 648 O O . TYR A 1 85 ? 10.391 -1.709 -5.534 1.00 72.62 85 TYR A O 1
ATOM 656 N N . LEU A 1 86 ? 8.749 -0.490 -4.599 1.00 72.69 86 LEU A N 1
ATOM 657 C CA . LEU A 1 86 ? 8.569 0.370 -5.775 1.00 72.69 86 LEU A CA 1
ATOM 658 C C . LEU A 1 86 ? 9.781 1.254 -6.055 1.00 72.69 86 LEU A C 1
ATOM 660 O O . LEU A 1 86 ? 10.160 1.396 -7.212 1.00 72.69 86 LEU A O 1
ATOM 664 N N . ARG A 1 87 ? 10.432 1.793 -5.020 1.00 75.81 87 ARG A N 1
ATOM 665 C CA . ARG A 1 87 ? 11.661 2.586 -5.188 1.00 75.81 87 ARG A CA 1
ATOM 666 C C . ARG A 1 87 ? 12.792 1.768 -5.808 1.00 75.81 87 ARG A C 1
ATOM 668 O O . ARG A 1 87 ? 13.549 2.299 -6.611 1.00 75.81 87 ARG A O 1
ATOM 675 N N . LEU A 1 88 ? 12.896 0.482 -5.471 1.00 75.50 88 LEU A N 1
ATOM 676 C CA . LEU A 1 88 ? 13.870 -0.413 -6.100 1.00 75.50 88 LEU A CA 1
ATOM 677 C C . LEU A 1 88 ? 13.541 -0.656 -7.581 1.00 75.50 88 LEU A C 1
ATOM 679 O O . LEU A 1 88 ? 14.433 -0.603 -8.421 1.00 75.50 88 LEU A O 1
ATOM 683 N N . LEU A 1 89 ? 12.265 -0.887 -7.905 1.00 70.88 89 LEU A N 1
ATOM 684 C CA . LEU A 1 89 ? 11.789 -1.020 -9.288 1.00 70.88 89 LEU A CA 1
ATOM 685 C C . LEU A 1 89 ? 12.069 0.238 -10.116 1.00 70.88 89 LEU A C 1
ATOM 687 O O . LEU A 1 89 ? 12.529 0.132 -11.249 1.00 70.88 89 LEU A O 1
ATOM 691 N N . ASP A 1 90 ? 11.836 1.412 -9.538 1.00 73.81 90 ASP A N 1
ATOM 692 C CA . ASP A 1 90 ? 12.115 2.695 -10.177 1.00 73.81 90 ASP A CA 1
ATOM 693 C C . ASP A 1 90 ? 13.620 2.906 -10.402 1.00 73.81 90 ASP A C 1
ATOM 695 O O . ASP A 1 90 ? 14.052 3.291 -11.485 1.00 73.81 90 ASP A O 1
ATOM 699 N N . MET A 1 91 ? 14.452 2.542 -9.423 1.00 76.38 91 MET A N 1
ATOM 700 C CA . MET A 1 91 ? 15.908 2.564 -9.577 1.00 76.38 91 MET A CA 1
ATOM 701 C C . MET A 1 91 ? 16.383 1.629 -10.702 1.00 76.38 91 MET A C 1
ATOM 703 O O . MET A 1 91 ? 17.260 1.999 -11.483 1.00 76.38 91 MET A O 1
ATOM 707 N N . ILE A 1 92 ? 15.799 0.432 -10.825 1.00 72.06 92 ILE A N 1
ATOM 708 C CA . ILE A 1 92 ? 16.081 -0.491 -11.937 1.00 72.06 92 ILE A CA 1
ATOM 709 C C . ILE A 1 92 ? 15.651 0.133 -13.274 1.00 72.06 92 ILE A C 1
ATOM 711 O O . ILE A 1 92 ? 16.404 0.081 -14.242 1.00 72.06 92 ILE A O 1
ATOM 715 N N . ALA A 1 93 ? 14.486 0.785 -13.322 1.00 69.06 93 ALA A N 1
ATOM 716 C CA . ALA A 1 93 ? 14.001 1.480 -14.514 1.00 69.06 93 ALA A CA 1
ATOM 717 C C . ALA A 1 93 ? 14.945 2.605 -14.969 1.00 69.06 93 ALA A C 1
ATOM 719 O O . ALA A 1 93 ? 15.181 2.766 -16.162 1.00 69.06 93 ALA A O 1
ATOM 720 N N . GLN A 1 94 ? 15.513 3.355 -14.022 1.00 73.81 94 GLN A N 1
ATOM 721 C CA . GLN A 1 94 ? 16.450 4.446 -14.302 1.00 73.81 94 GLN A CA 1
ATOM 722 C C . GLN A 1 94 ? 17.851 3.952 -14.694 1.00 73.81 94 GLN A C 1
ATOM 724 O O . GLN A 1 94 ? 18.557 4.629 -15.439 1.00 73.81 94 GLN A O 1
ATOM 729 N N . THR A 1 95 ? 18.271 2.784 -14.199 1.00 69.38 95 THR A N 1
ATOM 730 C CA . THR A 1 95 ? 19.608 2.223 -14.467 1.00 69.38 95 THR A CA 1
ATOM 731 C C . THR A 1 95 ? 19.661 1.348 -15.717 1.00 69.38 95 THR A C 1
ATOM 733 O O . THR A 1 95 ? 20.724 1.256 -16.330 1.00 69.38 95 THR A O 1
ATOM 736 N N . ALA A 1 96 ? 18.537 0.762 -16.141 1.00 68.56 96 ALA A N 1
ATOM 737 C CA . ALA A 1 96 ? 18.467 -0.080 -17.336 1.00 68.56 96 ALA A CA 1
ATOM 738 C C . ALA A 1 96 ? 19.012 0.606 -18.612 1.00 68.56 96 ALA A C 1
ATOM 740 O O . ALA A 1 96 ? 19.873 0.015 -19.265 1.00 68.56 96 ALA A O 1
ATOM 741 N N . PRO A 1 97 ? 18.659 1.871 -18.930 1.00 67.38 97 PRO A N 1
ATOM 742 C CA . PRO A 1 97 ? 19.205 2.556 -20.106 1.00 67.38 97 PRO A CA 1
ATOM 743 C C . PRO A 1 97 ? 20.726 2.758 -20.054 1.00 67.38 97 PRO A C 1
ATOM 745 O O . PRO A 1 97 ? 21.386 2.823 -21.089 1.00 67.38 97 PRO A O 1
ATOM 748 N N . LEU A 1 98 ? 21.295 2.875 -18.850 1.00 70.38 98 LEU A N 1
ATOM 749 C CA . LEU A 1 98 ? 22.728 3.096 -18.665 1.00 70.38 98 LEU A CA 1
ATOM 750 C C . LEU A 1 98 ? 23.535 1.826 -18.977 1.00 70.38 98 LEU A C 1
ATOM 752 O O . LEU A 1 98 ? 24.609 1.913 -19.572 1.00 70.38 98 LEU A O 1
ATOM 756 N N . ILE A 1 99 ? 2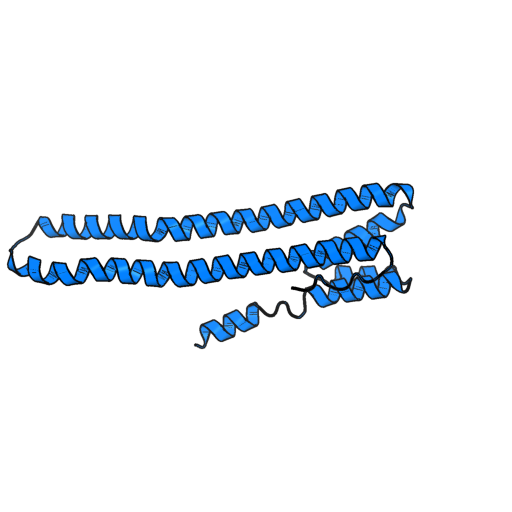3.014 0.658 -18.586 1.00 68.44 99 ILE A N 1
ATOM 757 C CA . ILE A 1 99 ? 23.651 -0.645 -18.825 1.00 68.44 99 ILE A CA 1
ATOM 758 C C . ILE A 1 99 ? 23.627 -0.982 -20.320 1.00 68.44 99 ILE A C 1
ATOM 760 O O . ILE A 1 99 ? 24.675 -1.325 -20.872 1.00 68.44 99 ILE A O 1
ATOM 764 N N . ASP A 1 100 ? 22.488 -0.779 -20.988 1.00 64.56 100 ASP A N 1
ATOM 765 C CA . ASP A 1 100 ? 22.354 -0.984 -22.439 1.00 64.56 100 ASP A CA 1
ATOM 766 C C . ASP A 1 100 ? 23.369 -0.142 -23.229 1.00 64.56 100 ASP A C 1
ATOM 768 O O . ASP A 1 100 ? 23.928 -0.586 -24.235 1.00 64.56 100 ASP A O 1
ATOM 772 N N . MET A 1 101 ? 23.667 1.075 -22.758 1.00 66.25 101 MET A N 1
ATOM 773 C CA . MET A 1 101 ? 24.661 1.938 -23.394 1.00 66.25 101 MET A CA 1
ATOM 774 C C . MET A 1 101 ? 26.086 1.370 -23.277 1.00 66.25 101 MET A C 1
ATOM 776 O O . MET A 1 101 ? 26.862 1.477 -24.227 1.00 66.25 101 MET A O 1
ATO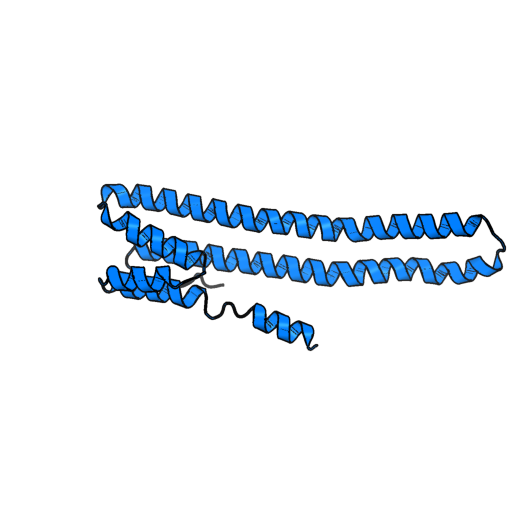M 780 N N . ILE A 1 102 ? 26.443 0.742 -22.151 1.00 66.62 102 ILE A N 1
ATOM 781 C CA . ILE A 1 102 ? 27.765 0.120 -21.959 1.00 66.62 102 ILE A CA 1
ATOM 782 C C . ILE A 1 102 ? 27.918 -1.109 -22.860 1.00 66.62 102 ILE A C 1
ATOM 784 O O . ILE A 1 102 ? 28.959 -1.255 -23.505 1.00 66.62 102 ILE A O 1
ATOM 788 N N . GLU A 1 103 ? 26.891 -1.957 -22.958 1.00 62.44 103 GLU A N 1
ATOM 789 C CA . GLU A 1 103 ? 26.901 -3.106 -23.874 1.00 62.44 103 GLU A CA 1
ATOM 790 C C . GLU A 1 103 ? 26.988 -2.664 -25.339 1.00 62.44 103 GLU A C 1
ATOM 792 O O . GLU A 1 103 ? 27.789 -3.209 -26.102 1.00 62.44 103 GLU A O 1
ATOM 797 N N . ALA A 1 104 ? 26.256 -1.615 -25.727 1.00 59.84 104 ALA A N 1
ATOM 798 C CA . ALA A 1 104 ? 26.359 -1.035 -27.064 1.00 59.84 104 ALA A CA 1
ATOM 799 C C . ALA A 1 104 ? 27.780 -0.516 -27.362 1.00 59.84 104 ALA A C 1
ATOM 801 O O . ALA A 1 104 ? 28.315 -0.753 -28.448 1.00 59.84 104 ALA A O 1
ATOM 802 N N . PHE A 1 105 ? 28.437 0.136 -26.396 1.00 59.66 105 PHE A N 1
ATOM 803 C CA . PHE A 1 105 ? 29.831 0.568 -26.533 1.00 59.66 105 PHE A CA 1
ATOM 804 C C . PHE A 1 105 ? 30.811 -0.611 -26.624 1.00 59.66 105 PHE A C 1
ATOM 806 O O . PHE A 1 105 ? 31.737 -0.562 -27.435 1.00 59.66 105 PHE A O 1
ATOM 813 N N . GLN A 1 106 ? 30.619 -1.678 -25.844 1.00 61.22 106 GLN A N 1
ATOM 814 C CA . GLN A 1 106 ? 31.450 -2.885 -25.927 1.00 61.22 106 GLN A CA 1
ATOM 815 C C . GLN A 1 106 ? 31.302 -3.592 -27.280 1.00 61.22 106 GLN A C 1
ATOM 817 O O . GLN A 1 106 ? 32.311 -3.979 -27.873 1.00 61.22 106 GLN A O 1
ATOM 822 N N . ALA A 1 107 ? 30.081 -3.690 -27.812 1.00 59.47 107 ALA A N 1
ATOM 823 C CA . ALA A 1 107 ? 29.825 -4.248 -29.138 1.00 59.47 107 ALA A CA 1
ATOM 824 C C . ALA A 1 107 ? 30.530 -3.445 -30.249 1.00 59.47 107 ALA A C 1
ATOM 826 O O . ALA A 1 107 ? 31.136 -4.023 -31.152 1.00 59.47 107 ALA A O 1
ATOM 827 N N . ILE A 1 108 ? 30.529 -2.110 -30.150 1.00 55.44 108 ILE A N 1
ATOM 828 C CA . ILE A 1 108 ? 31.227 -1.228 -31.100 1.00 55.44 108 ILE A CA 1
ATOM 829 C C . ILE A 1 108 ? 32.758 -1.341 -30.964 1.00 55.44 108 ILE A C 1
ATOM 831 O O . ILE A 1 108 ? 33.465 -1.343 -31.971 1.00 55.44 108 ILE A O 1
ATOM 835 N N . GLN A 1 109 ? 33.295 -1.464 -29.746 1.00 57.75 109 GLN A N 1
ATOM 836 C CA . GLN A 1 109 ? 34.740 -1.621 -29.518 1.00 57.75 109 GLN A CA 1
ATOM 837 C C . GLN A 1 109 ? 35.259 -2.988 -29.987 1.00 57.75 109 GLN A C 1
ATOM 839 O O . GLN A 1 109 ? 36.350 -3.062 -30.547 1.00 57.75 109 GLN A O 1
ATOM 844 N N . GLY A 1 110 ? 34.466 -4.054 -29.831 1.00 55.19 110 GLY A N 1
ATOM 845 C CA . GLY A 1 110 ? 34.769 -5.371 -30.397 1.00 55.19 110 GLY A CA 1
ATOM 846 C C . GLY A 1 110 ? 34.778 -5.369 -31.930 1.00 55.19 110 GLY A C 1
ATOM 847 O O . GLY A 1 110 ? 35.627 -6.011 -32.543 1.00 55.19 110 GLY A O 1
ATOM 848 N N . ALA A 1 111 ? 33.900 -4.577 -32.555 1.00 51.56 111 ALA A N 1
ATOM 849 C CA . ALA A 1 111 ? 33.857 -4.407 -34.007 1.00 51.56 111 ALA A CA 1
ATOM 850 C C . ALA A 1 111 ? 35.031 -3.575 -34.571 1.00 51.56 111 ALA A C 1
ATOM 852 O O . ALA A 1 111 ? 35.392 -3.736 -35.734 1.00 51.56 111 ALA A O 1
ATOM 853 N N . ARG A 1 112 ? 35.696 -2.732 -33.762 1.00 47.59 112 ARG A N 1
ATOM 854 C CA . ARG A 1 112 ? 36.871 -1.945 -34.199 1.00 47.59 112 ARG A CA 1
ATOM 855 C C . ARG A 1 112 ? 38.126 -2.774 -34.482 1.00 47.59 112 ARG A C 1
ATOM 857 O O . ARG A 1 112 ? 39.040 -2.257 -35.120 1.00 47.59 112 ARG A O 1
ATOM 864 N N . ALA A 1 113 ? 38.188 -4.032 -34.045 1.00 49.53 113 ALA A N 1
ATOM 865 C CA . ALA A 1 113 ? 39.308 -4.913 -34.372 1.00 49.53 113 ALA A CA 1
ATOM 866 C C . ALA A 1 113 ? 39.302 -5.379 -35.846 1.00 49.53 113 ALA A C 1
ATOM 868 O O . ALA A 1 113 ? 40.298 -5.944 -36.296 1.00 49.53 113 ALA A O 1
ATOM 869 N N . ALA A 1 114 ? 38.235 -5.113 -36.618 1.00 48.12 114 ALA A N 1
ATOM 870 C CA . ALA A 1 114 ? 38.172 -5.442 -38.039 1.00 48.12 114 ALA A CA 1
ATOM 871 C C . ALA A 1 114 ? 37.382 -4.408 -38.888 1.00 48.12 114 ALA A C 1
ATOM 873 O O . ALA A 1 114 ? 36.168 -4.496 -39.010 1.00 48.12 114 ALA A O 1
ATOM 874 N N . VAL A 1 115 ? 38.135 -3.529 -39.569 1.00 44.62 115 VAL A N 1
ATOM 875 C CA . VAL A 1 115 ? 37.942 -3.097 -40.981 1.00 44.62 115 VAL A CA 1
ATOM 876 C C . VAL A 1 115 ? 36.907 -1.988 -41.357 1.00 44.62 115 VAL A C 1
ATOM 878 O O . VAL A 1 115 ? 35.768 -1.955 -40.915 1.00 44.62 115 VAL A O 1
ATOM 881 N N . ASP A 1 116 ? 37.392 -1.117 -42.263 1.00 40.78 116 ASP A N 1
ATOM 882 C CA . ASP A 1 116 ? 36.825 -0.187 -43.273 1.00 40.78 116 ASP A CA 1
ATOM 883 C C . ASP A 1 116 ? 35.845 0.988 -42.980 1.00 40.78 116 ASP A C 1
ATOM 885 O O . ASP A 1 116 ? 34.780 0.816 -42.381 1.00 40.78 116 ASP A O 1
ATOM 889 N N . PRO A 1 117 ? 36.099 2.193 -43.561 1.00 49.84 117 PRO A N 1
ATOM 890 C CA . PRO A 1 117 ? 35.258 3.396 -43.425 1.00 49.84 117 PRO A CA 1
ATOM 891 C C . PRO A 1 117 ? 33.859 3.286 -44.058 1.00 49.84 117 PRO A C 1
ATOM 893 O O . PRO A 1 117 ? 33.006 4.136 -43.812 1.00 49.84 117 PRO A O 1
ATOM 896 N N . SER A 1 118 ? 33.593 2.260 -44.870 1.00 50.41 118 SER A N 1
ATOM 897 C CA . SER A 1 118 ? 32.281 2.005 -45.486 1.00 50.41 118 SER A CA 1
ATOM 898 C C . SER A 1 118 ? 31.262 1.415 -44.497 1.00 50.41 118 SER A C 1
ATOM 900 O O . SER A 1 118 ? 30.058 1.571 -44.691 1.00 50.41 118 SER A O 1
ATOM 902 N N . VAL A 1 119 ? 31.729 0.815 -43.393 1.00 49.62 119 VAL A N 1
ATOM 903 C CA . VAL A 1 119 ? 30.895 0.351 -42.265 1.00 49.62 119 VAL A CA 1
ATOM 904 C C . VAL A 1 119 ? 30.460 1.526 -41.373 1.00 49.62 119 VAL A C 1
ATOM 906 O O . VAL A 1 119 ? 29.445 1.457 -40.678 1.00 49.62 119 VAL A O 1
ATOM 909 N N . LEU A 1 120 ? 31.158 2.664 -41.461 1.00 46.06 120 LEU A N 1
ATOM 910 C CA . LEU A 1 120 ? 30.860 3.879 -40.698 1.00 46.06 120 LEU A CA 1
ATOM 911 C C . LEU A 1 120 ? 29.487 4.492 -41.057 1.00 46.06 120 LEU A C 1
ATOM 913 O O . LEU A 1 120 ? 28.846 5.092 -40.198 1.00 46.06 120 LEU A O 1
ATOM 917 N N . ALA A 1 121 ? 28.988 4.285 -42.284 1.00 47.25 121 ALA A N 1
ATOM 918 C CA . ALA A 1 121 ? 27.650 4.721 -42.706 1.00 47.25 121 ALA A CA 1
ATOM 919 C C . ALA A 1 121 ? 26.511 3.858 -42.119 1.00 47.25 121 ALA A C 1
ATOM 921 O O . ALA A 1 121 ? 25.403 4.355 -41.926 1.00 47.25 121 ALA A O 1
ATOM 922 N N . GLY A 1 122 ? 26.785 2.596 -41.760 1.00 51.53 122 GLY A N 1
ATOM 923 C CA . GLY A 1 122 ? 25.855 1.755 -40.992 1.00 51.53 122 GLY A CA 1
ATOM 924 C C . GLY A 1 122 ? 25.750 2.170 -39.517 1.00 51.53 122 GLY A C 1
ATOM 925 O O . GLY A 1 122 ? 24.724 1.944 -38.878 1.00 51.53 122 GLY A O 1
ATOM 926 N N . GLY A 1 123 ? 26.777 2.848 -38.989 1.00 50.41 123 GLY A N 1
ATOM 927 C CA . GLY A 1 123 ? 26.853 3.304 -37.597 1.00 50.41 123 GLY A CA 1
ATOM 928 C C . GLY A 1 123 ? 25.872 4.422 -37.225 1.00 50.41 123 GLY A C 1
ATOM 929 O O . GLY A 1 123 ? 25.528 4.550 -36.054 1.00 50.41 123 GLY A O 1
ATOM 930 N N . ILE A 1 124 ? 25.354 5.189 -38.196 1.00 55.91 124 ILE A N 1
ATOM 931 C CA . ILE A 1 124 ? 24.363 6.253 -37.931 1.00 55.91 124 ILE A CA 1
ATOM 932 C C . ILE A 1 124 ? 23.016 5.666 -37.487 1.00 55.91 124 ILE A C 1
ATOM 934 O O . ILE A 1 124 ? 22.299 6.304 -36.723 1.00 55.91 124 ILE A O 1
ATOM 938 N N . TRP A 1 125 ? 22.670 4.451 -37.922 1.00 56.25 125 TRP A N 1
ATOM 939 C CA . TRP A 1 125 ? 21.399 3.818 -37.558 1.00 56.25 125 TRP A CA 1
ATOM 940 C C . TRP A 1 125 ? 21.434 3.139 -36.181 1.00 56.25 125 TRP A C 1
ATOM 942 O O . TRP A 1 125 ? 20.409 3.044 -35.511 1.00 56.25 125 TRP A O 1
ATOM 952 N N . VAL A 1 126 ? 22.610 2.699 -35.723 1.00 60.09 126 VAL A N 1
ATOM 953 C CA . VAL A 1 126 ? 22.758 1.955 -34.459 1.00 60.09 126 VAL A CA 1
ATOM 954 C C . VAL A 1 126 ? 22.585 2.869 -33.238 1.00 60.09 126 VAL A C 1
ATOM 956 O O . VAL A 1 126 ? 21.943 2.483 -32.265 1.00 60.09 126 VAL A O 1
ATOM 959 N N . THR A 1 127 ? 23.078 4.107 -33.306 1.00 61.34 127 THR A N 1
ATOM 960 C CA . THR A 1 127 ? 23.029 5.091 -32.209 1.00 61.34 127 THR A CA 1
ATOM 961 C C . THR A 1 127 ? 21.607 5.542 -31.804 1.00 61.34 127 THR A C 1
ATOM 963 O O . THR A 1 127 ? 21.318 5.589 -30.607 1.00 61.34 127 THR A O 1
ATOM 966 N N . PRO A 1 128 ? 20.674 5.859 -32.729 1.00 68.62 128 PRO A N 1
ATOM 967 C CA . PRO A 1 128 ? 19.287 6.157 -32.365 1.00 68.62 128 PRO A CA 1
ATOM 968 C C . PRO A 1 128 ? 18.484 4.902 -31.998 1.00 68.62 128 PRO A C 1
ATOM 970 O O . PRO A 1 128 ? 17.534 5.008 -31.223 1.00 68.62 128 PRO A O 1
ATOM 973 N N . LEU A 1 129 ? 18.856 3.717 -32.500 1.00 69.75 129 LEU A N 1
ATOM 974 C CA . LEU A 1 129 ? 18.134 2.476 -32.209 1.00 69.75 129 LEU A CA 1
ATOM 975 C C . LEU A 1 129 ? 18.249 2.084 -30.728 1.00 69.75 129 LEU A C 1
ATOM 977 O O . LEU A 1 129 ? 17.248 1.709 -30.125 1.00 69.75 129 LEU A O 1
ATOM 981 N N . THR A 1 130 ? 19.422 2.241 -30.110 1.00 69.88 130 THR A N 1
ATOM 982 C CA . THR A 1 130 ? 19.614 1.960 -28.674 1.00 69.88 130 THR A CA 1
ATOM 983 C C . THR A 1 130 ? 18.867 2.957 -27.784 1.00 69.88 130 THR A C 1
ATOM 985 O O . THR A 1 130 ? 18.287 2.569 -26.773 1.00 69.88 130 THR A O 1
ATOM 988 N N . THR A 1 131 ? 18.770 4.222 -28.207 1.00 73.19 131 THR A N 1
ATOM 989 C CA . THR A 1 131 ? 17.950 5.239 -27.522 1.00 73.19 131 THR A CA 1
ATOM 990 C C . THR A 1 131 ? 16.459 4.914 -27.636 1.00 73.19 131 THR A C 1
ATOM 992 O O . THR A 1 131 ? 15.717 5.009 -26.659 1.00 73.19 131 THR A O 1
ATOM 995 N N . ALA A 1 132 ? 16.010 4.483 -28.818 1.00 75.06 132 ALA A N 1
ATOM 996 C CA . ALA A 1 132 ? 14.627 4.084 -29.046 1.00 75.06 132 ALA A CA 1
ATOM 997 C C . ALA A 1 132 ? 14.243 2.841 -28.228 1.00 75.06 132 ALA A C 1
ATOM 999 O O . ALA A 1 132 ? 13.151 2.805 -27.666 1.00 75.06 132 ALA A O 1
ATOM 1000 N N . VAL A 1 133 ? 15.138 1.854 -28.111 1.00 74.31 133 VAL A N 1
ATOM 1001 C CA . VAL A 1 133 ? 14.921 0.649 -27.292 1.00 74.31 133 VAL A CA 1
ATOM 1002 C C . VAL A 1 133 ? 14.884 0.991 -25.798 1.00 74.31 133 VAL A C 1
ATOM 1004 O O . VAL A 1 133 ? 13.942 0.588 -25.114 1.00 74.31 133 VAL A O 1
ATOM 1007 N N . GLY A 1 134 ? 15.816 1.815 -25.303 1.00 68.06 134 GLY A N 1
ATOM 1008 C CA . GLY A 1 134 ? 15.820 2.263 -23.907 1.00 68.06 134 GLY A CA 1
ATOM 1009 C C . GLY A 1 134 ? 14.548 3.032 -23.528 1.00 68.06 134 GLY A C 1
ATOM 1010 O O . GLY A 1 134 ? 13.935 2.761 -22.493 1.00 68.06 134 GLY A O 1
ATOM 1011 N N . LEU A 1 135 ? 14.075 3.932 -24.397 1.00 78.06 135 LEU A N 1
ATOM 1012 C CA . LEU A 1 135 ? 12.806 4.645 -24.198 1.00 78.06 135 LEU A CA 1
ATOM 1013 C C . LEU A 1 135 ? 11.588 3.715 -24.299 1.00 78.06 135 LEU A C 1
ATOM 1015 O O . LEU A 1 135 ? 10.636 3.872 -23.531 1.00 78.06 135 LEU A O 1
ATOM 1019 N N . ALA A 1 136 ? 11.621 2.723 -25.195 1.00 76.25 136 ALA A N 1
ATOM 1020 C CA . ALA A 1 136 ? 10.541 1.753 -25.363 1.00 76.25 136 ALA A CA 1
ATOM 1021 C C . ALA A 1 136 ? 10.326 0.866 -24.127 1.00 76.25 136 ALA A C 1
ATOM 1023 O O . ALA A 1 136 ? 9.204 0.414 -23.911 1.00 76.25 136 ALA A O 1
ATOM 1024 N N . VAL A 1 137 ? 11.357 0.643 -23.305 1.00 73.31 137 VAL A N 1
ATOM 1025 C CA . VAL A 1 137 ? 11.253 -0.090 -22.029 1.00 73.31 137 VAL A CA 1
ATOM 1026 C C . VAL A 1 137 ? 10.986 0.853 -20.855 1.00 73.31 137 VAL A C 1
ATOM 1028 O O . VAL A 1 137 ? 10.136 0.559 -20.014 1.00 73.31 137 VAL A O 1
ATOM 1031 N N . THR A 1 138 ? 11.646 2.013 -20.816 1.00 77.25 138 THR A N 1
ATOM 1032 C CA . THR A 1 138 ? 11.520 2.968 -19.701 1.00 77.25 138 THR A CA 1
ATOM 1033 C C . THR A 1 138 ? 10.092 3.494 -19.565 1.00 77.25 138 THR A C 1
ATOM 1035 O O . THR A 1 138 ? 9.536 3.486 -18.470 1.00 77.25 138 THR A O 1
ATOM 1038 N N . ILE A 1 139 ? 9.456 3.894 -20.673 1.00 76.62 139 ILE A N 1
ATOM 1039 C CA . ILE A 1 139 ? 8.114 4.497 -20.643 1.00 76.62 139 ILE A CA 1
ATOM 1040 C C . ILE A 1 139 ? 7.064 3.529 -20.052 1.00 76.62 139 ILE A C 1
ATOM 1042 O O . ILE A 1 139 ? 6.345 3.930 -19.131 1.00 76.62 139 ILE A O 1
ATOM 1046 N N . PRO A 1 140 ? 6.963 2.256 -20.493 1.00 75.25 140 PRO A N 1
ATOM 1047 C CA . PRO A 1 140 ? 6.073 1.284 -19.861 1.00 75.25 140 PRO A CA 1
ATOM 1048 C C . PRO A 1 140 ? 6.396 1.010 -18.393 1.00 75.25 140 PRO A C 1
ATOM 1050 O O . PRO A 1 140 ? 5.472 0.875 -17.593 1.00 75.25 140 PRO A O 1
ATOM 1053 N N . VAL A 1 141 ? 7.678 0.925 -18.022 1.00 75.31 141 VAL A N 1
ATOM 1054 C CA . VAL A 1 141 ? 8.072 0.627 -16.638 1.00 75.31 141 VAL A CA 1
ATOM 1055 C C . VAL A 1 141 ? 7.693 1.779 -15.708 1.00 75.31 141 VAL A C 1
ATOM 1057 O O . VAL A 1 141 ? 7.036 1.533 -14.698 1.00 75.31 141 VAL A O 1
ATOM 1060 N N . SER A 1 142 ? 7.991 3.029 -16.070 1.00 74.56 142 SER A N 1
ATOM 1061 C CA . SER A 1 142 ? 7.572 4.200 -15.289 1.00 74.56 142 SER A CA 1
ATOM 1062 C C . SER A 1 142 ? 6.048 4.306 -15.183 1.00 74.56 142 SER A C 1
ATOM 1064 O O . SER A 1 142 ? 5.530 4.636 -14.117 1.00 74.56 142 SER A O 1
ATOM 1066 N N . ALA A 1 143 ? 5.306 3.960 -16.243 1.00 75.62 143 ALA A N 1
ATOM 1067 C CA . ALA A 1 143 ? 3.844 3.917 -16.194 1.00 75.62 143 ALA A CA 1
ATOM 1068 C C . ALA A 1 143 ? 3.319 2.847 -15.217 1.00 75.62 143 ALA A C 1
ATOM 1070 O O . ALA A 1 143 ? 2.359 3.092 -14.485 1.00 75.62 143 ALA A O 1
ATOM 1071 N N . ILE A 1 144 ? 3.953 1.671 -15.173 1.00 74.19 144 ILE A N 1
ATOM 1072 C CA . ILE A 1 144 ? 3.608 0.598 -14.231 1.00 74.19 144 ILE A CA 1
ATOM 1073 C C . ILE A 1 144 ? 3.939 1.013 -12.793 1.00 74.19 144 ILE A C 1
ATOM 1075 O O . ILE A 1 144 ? 3.103 0.830 -11.909 1.00 74.19 144 ILE A O 1
ATOM 1079 N N . VAL A 1 145 ? 5.118 1.594 -12.553 1.00 74.81 145 VAL A N 1
ATOM 1080 C CA . VAL A 1 145 ? 5.534 2.083 -11.228 1.00 74.81 145 VAL A CA 1
ATOM 1081 C C . VAL A 1 145 ? 4.576 3.160 -10.725 1.00 74.81 145 VAL A C 1
ATOM 1083 O O . VAL A 1 145 ? 4.046 3.026 -9.624 1.00 74.81 145 VAL A O 1
ATOM 1086 N N . GLY A 1 146 ? 4.282 4.171 -11.549 1.00 74.75 146 GLY A N 1
ATOM 1087 C CA . GLY A 1 146 ? 3.330 5.227 -11.199 1.00 74.75 146 GLY A CA 1
ATOM 1088 C C . GLY A 1 146 ? 1.935 4.676 -10.909 1.00 74.75 146 GLY A C 1
ATOM 1089 O O . GLY A 1 146 ? 1.284 5.094 -9.954 1.00 74.75 146 GLY A O 1
ATOM 1090 N N . TRP A 1 147 ? 1.497 3.664 -11.662 1.00 77.56 147 TRP A N 1
ATOM 1091 C CA . TRP A 1 147 ? 0.238 2.998 -11.365 1.00 77.56 147 TRP A CA 1
ATOM 1092 C C . TRP A 1 147 ? 0.233 2.291 -9.999 1.00 77.56 147 TRP A C 1
ATOM 1094 O O . TRP A 1 147 ? -0.743 2.397 -9.247 1.00 77.56 147 TRP A O 1
ATOM 1104 N N . PHE A 1 148 ? 1.293 1.547 -9.675 1.00 73.38 148 PHE A N 1
ATOM 1105 C CA . PHE A 1 148 ? 1.391 0.885 -8.378 1.00 73.38 148 PHE A CA 1
ATOM 1106 C C . PHE A 1 148 ? 1.433 1.893 -7.228 1.00 73.38 148 PHE A C 1
ATOM 1108 O O . PHE A 1 148 ? 0.816 1.635 -6.195 1.00 73.38 148 PHE A O 1
ATOM 1115 N N . ASP A 1 149 ? 2.091 3.037 -7.407 1.00 76.81 149 ASP A N 1
ATOM 1116 C CA . ASP A 1 149 ? 2.137 4.083 -6.384 1.00 76.81 149 ASP A CA 1
ATOM 1117 C C . ASP A 1 149 ? 0.736 4.663 -6.129 1.00 76.81 149 ASP A C 1
ATOM 1119 O O . ASP A 1 149 ? 0.258 4.643 -4.994 1.00 76.81 149 ASP A O 1
ATOM 1123 N N . SER A 1 150 ? -0.014 4.992 -7.191 1.00 77.00 150 SER A N 1
ATOM 1124 C CA . SER A 1 150 ? -1.423 5.409 -7.073 1.00 77.00 150 SER A CA 1
ATOM 1125 C C . SER A 1 150 ? -2.312 4.353 -6.401 1.00 77.00 150 SER A C 1
ATOM 1127 O O . SER A 1 150 ? -3.316 4.679 -5.764 1.00 77.00 150 SER A O 1
ATOM 1129 N N . ARG A 1 151 ? -1.986 3.061 -6.540 1.00 77.94 151 ARG A N 1
ATOM 1130 C CA . ARG A 1 151 ? -2.706 1.987 -5.839 1.00 77.94 151 ARG A CA 1
ATOM 1131 C C . ARG A 1 151 ? -2.374 1.899 -4.366 1.00 77.94 151 ARG A C 1
ATOM 1133 O O . ARG A 1 151 ? -3.284 1.643 -3.583 1.00 77.94 151 ARG A O 1
ATOM 1140 N N . ILE A 1 152 ? -1.109 2.072 -4.005 1.00 78.31 152 ILE A N 1
ATOM 1141 C CA . ILE A 1 152 ? -0.691 2.095 -2.605 1.00 78.31 152 ILE A CA 1
ATOM 1142 C C . ILE A 1 152 ? -1.340 3.283 -1.898 1.00 78.31 152 ILE A C 1
ATOM 1144 O O . ILE A 1 152 ? -1.844 3.112 -0.794 1.00 78.31 152 ILE A O 1
ATOM 1148 N N . GLU A 1 153 ? -1.403 4.446 -2.546 1.00 79.56 153 GLU A N 1
ATOM 1149 C CA . GLU A 1 153 ? -2.081 5.630 -2.009 1.00 79.56 153 GLU A CA 1
ATOM 1150 C C . GLU A 1 153 ? -3.577 5.407 -1.798 1.00 79.56 153 GLU A C 1
ATOM 1152 O O . GLU A 1 153 ? -4.111 5.740 -0.742 1.00 79.56 153 GLU A O 1
ATOM 1157 N N . ALA A 1 154 ? -4.253 4.777 -2.763 1.00 80.44 154 ALA A N 1
ATOM 1158 C CA . ALA A 1 154 ? -5.662 4.432 -2.609 1.00 80.44 154 ALA A CA 1
ATOM 1159 C C . ALA A 1 154 ? -5.897 3.448 -1.446 1.00 80.44 154 ALA A C 1
ATOM 1161 O O . ALA A 1 154 ? -6.829 3.632 -0.671 1.00 80.44 154 ALA A O 1
ATOM 1162 N N . GLU A 1 155 ? -5.055 2.419 -1.294 1.00 78.00 155 GLU A N 1
ATOM 1163 C CA . GLU A 1 155 ? -5.145 1.482 -0.161 1.00 78.00 155 GLU A CA 1
ATOM 1164 C C . GLU A 1 155 ? -4.836 2.168 1.178 1.00 78.00 155 GLU A C 1
ATOM 1166 O O . GLU A 1 155 ? -5.526 1.912 2.162 1.00 78.00 155 GLU A O 1
ATOM 1171 N N . GLN A 1 156 ? -3.851 3.071 1.219 1.00 80.94 156 GLN A N 1
ATOM 1172 C CA . GLN A 1 156 ? -3.531 3.867 2.404 1.00 80.94 156 GLN A CA 1
ATOM 1173 C C . GLN A 1 156 ? -4.731 4.705 2.853 1.00 80.94 156 GLN A C 1
ATOM 1175 O O . GLN A 1 156 ? -5.139 4.626 4.011 1.00 80.94 156 GLN A O 1
ATOM 1180 N N . SER A 1 157 ? -5.316 5.460 1.926 1.00 81.44 157 SER A N 1
ATOM 1181 C CA . SER A 1 157 ? -6.461 6.324 2.203 1.00 81.44 157 SER A CA 1
ATOM 1182 C C . SER A 1 157 ? -7.670 5.531 2.712 1.00 81.44 157 SER A C 1
ATOM 1184 O O . SER A 1 157 ? -8.328 5.935 3.668 1.00 81.44 157 SER A O 1
ATOM 1186 N N . GLU A 1 158 ? -7.933 4.359 2.132 1.00 81.69 158 GLU A N 1
ATOM 1187 C CA . GLU A 1 158 ? -9.002 3.466 2.590 1.00 81.69 158 GLU A CA 1
ATOM 1188 C C . GLU A 1 158 ? -8.737 2.907 3.991 1.00 81.69 158 GLU A C 1
ATOM 1190 O O . GLU A 1 158 ? -9.654 2.816 4.804 1.00 81.69 158 GLU A O 1
ATOM 1195 N N . MET A 1 159 ? -7.492 2.532 4.294 1.00 80.81 159 MET A N 1
ATOM 1196 C CA . MET A 1 159 ? -7.109 2.050 5.622 1.00 80.81 159 MET A CA 1
ATOM 1197 C C . MET A 1 159 ? -7.305 3.130 6.690 1.00 80.81 159 MET A C 1
ATOM 1199 O O . MET A 1 159 ? -7.859 2.839 7.750 1.00 80.81 159 MET A O 1
ATOM 1203 N N . GLU A 1 160 ? -6.895 4.364 6.400 1.00 83.12 160 GLU A N 1
ATOM 1204 C CA . GLU A 1 160 ? -7.089 5.521 7.279 1.00 83.12 160 GLU A CA 1
ATOM 1205 C C . GLU A 1 160 ? -8.582 5.822 7.480 1.00 83.12 160 GLU A C 1
ATOM 1207 O O . GLU A 1 160 ? -9.029 5.980 8.617 1.00 83.12 160 GLU A O 1
ATOM 1212 N N . ALA A 1 161 ? -9.379 5.803 6.407 1.00 84.94 161 ALA A N 1
ATOM 1213 C CA . ALA A 1 161 ? -10.823 6.023 6.475 1.00 84.94 161 ALA A CA 1
ATOM 1214 C C . ALA A 1 161 ? -11.548 4.941 7.295 1.00 84.94 161 ALA A C 1
ATOM 1216 O O . ALA A 1 161 ? -12.397 5.262 8.126 1.00 84.94 161 ALA A O 1
ATOM 1217 N N . LEU A 1 162 ? -11.202 3.662 7.106 1.00 83.38 162 LEU A N 1
ATOM 1218 C CA . LEU A 1 162 ? -11.775 2.551 7.873 1.00 83.38 162 LEU A CA 1
ATOM 1219 C C . LEU A 1 162 ? -11.406 2.628 9.356 1.00 83.38 162 LEU A C 1
ATOM 1221 O O . LEU A 1 162 ? -12.270 2.417 10.204 1.00 83.38 162 LEU A O 1
ATOM 1225 N N . ALA A 1 163 ? -10.144 2.935 9.671 1.00 83.69 163 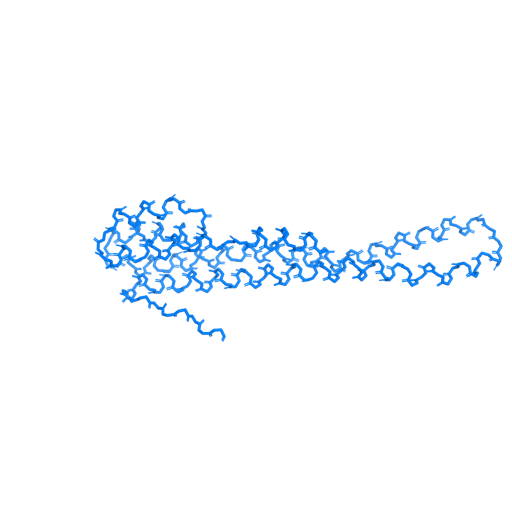ALA A N 1
ATOM 1226 C CA . ALA A 1 163 ? -9.699 3.107 11.050 1.00 83.69 163 ALA A CA 1
ATOM 1227 C C . ALA A 1 163 ? -10.426 4.285 11.711 1.00 83.69 163 ALA A C 1
ATOM 1229 O O . ALA A 1 163 ? -10.986 4.126 12.794 1.00 83.69 163 ALA A O 1
ATOM 1230 N N . ALA A 1 164 ? -10.501 5.435 11.037 1.00 84.56 164 ALA A N 1
ATOM 1231 C CA . ALA A 1 164 ? -11.244 6.591 11.524 1.00 84.56 164 ALA A CA 1
ATOM 1232 C C . ALA A 1 164 ? -12.718 6.243 11.777 1.00 84.56 164 ALA A C 1
ATOM 1234 O O . ALA A 1 164 ? -13.219 6.488 12.872 1.00 84.56 164 ALA A O 1
ATOM 1235 N N . ALA A 1 165 ? -13.382 5.602 10.812 1.00 84.56 165 ALA A N 1
ATOM 1236 C CA . ALA A 1 165 ? -14.786 5.215 10.909 1.00 84.56 165 ALA A CA 1
ATOM 1237 C C . ALA A 1 165 ? -15.068 4.201 12.029 1.00 84.56 165 ALA A C 1
ATOM 1239 O O . ALA A 1 165 ? -16.108 4.261 12.687 1.00 84.56 165 ALA A O 1
ATOM 1240 N N . PHE A 1 166 ? -14.130 3.285 12.280 1.00 84.06 166 PHE A N 1
ATOM 1241 C CA . PHE A 1 166 ? -14.205 2.346 13.394 1.00 84.06 166 PHE A CA 1
ATOM 1242 C C . PHE A 1 166 ? -14.221 3.072 14.748 1.00 84.06 166 PHE A C 1
ATOM 1244 O O . PHE A 1 166 ? -15.010 2.728 15.623 1.00 84.06 166 PHE A O 1
ATOM 1251 N N . PHE A 1 167 ? -13.394 4.104 14.935 1.00 81.19 167 PHE A N 1
ATOM 1252 C CA . PHE A 1 167 ? -13.337 4.834 16.207 1.00 81.19 167 PHE A CA 1
ATOM 1253 C C . PHE A 1 167 ? -14.434 5.893 16.364 1.00 81.19 167 PHE A C 1
ATOM 1255 O O . PHE A 1 167 ? -14.881 6.136 17.484 1.00 81.19 167 PHE A O 1
ATOM 1262 N N . THR A 1 168 ? -14.878 6.524 15.275 1.00 82.06 168 THR A N 1
ATOM 1263 C CA . THR A 1 168 ? -15.925 7.560 15.319 1.00 82.06 168 THR A CA 1
ATOM 1264 C C . THR A 1 168 ? -17.339 6.987 15.315 1.00 82.06 168 THR A C 1
ATOM 1266 O O . THR A 1 168 ? -18.277 7.700 15.665 1.00 82.06 168 THR A O 1
ATOM 1269 N N . GLY A 1 169 ? -17.515 5.720 14.927 1.00 75.44 169 GLY A N 1
ATOM 1270 C CA . GLY A 1 169 ? -18.835 5.097 14.805 1.00 75.44 169 GLY A CA 1
ATOM 1271 C C . GLY A 1 169 ? -19.643 5.594 13.600 1.00 75.44 169 GLY A C 1
ATOM 1272 O O . GLY A 1 169 ? -20.823 5.277 13.479 1.00 75.44 169 GLY A O 1
ATOM 1273 N N . ALA A 1 170 ? -19.028 6.373 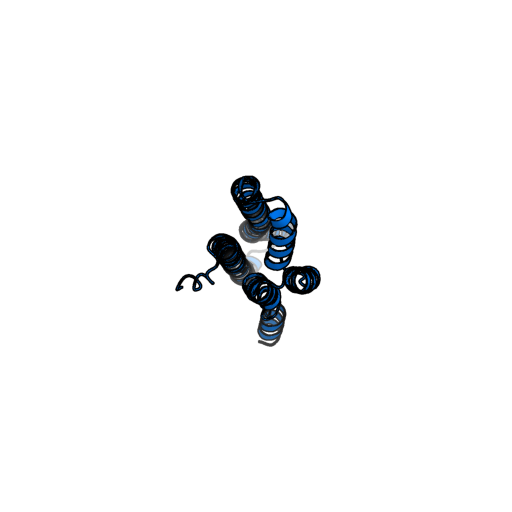12.710 1.00 67.31 170 ALA A N 1
ATOM 1274 C CA . ALA A 1 170 ? -19.643 6.895 11.500 1.00 67.31 170 ALA A CA 1
ATOM 1275 C C . ALA A 1 170 ? -18.814 6.455 10.296 1.00 67.31 170 ALA A C 1
ATOM 1277 O O . ALA A 1 170 ? -17.590 6.553 10.322 1.00 67.31 170 ALA A O 1
ATOM 1278 N N . ILE A 1 171 ? -19.468 5.985 9.231 1.00 61.06 171 ILE A N 1
ATOM 1279 C CA . ILE A 1 171 ? -18.793 5.711 7.960 1.00 61.06 171 ILE A CA 1
ATOM 1280 C C . ILE A 1 171 ? -18.272 7.058 7.458 1.00 61.06 171 ILE A C 1
ATOM 1282 O O . ILE A 1 171 ? -19.051 7.878 6.983 1.00 61.06 171 ILE A O 1
ATOM 1286 N N . ALA A 1 172 ? -16.976 7.317 7.637 1.00 55.25 172 ALA A N 1
ATOM 1287 C CA . ALA A 1 172 ? -16.342 8.483 7.050 1.00 55.25 172 ALA A CA 1
ATOM 1288 C C . ALA A 1 172 ? -16.539 8.385 5.534 1.00 55.25 172 ALA A C 1
ATOM 1290 O O . ALA A 1 172 ? -16.142 7.384 4.924 1.00 55.25 172 ALA A O 1
ATOM 1291 N N . ASP A 1 173 ? -17.206 9.380 4.944 1.00 51.97 173 ASP A N 1
ATOM 1292 C CA . ASP A 1 173 ? -17.319 9.459 3.494 1.00 51.97 173 ASP A CA 1
ATOM 1293 C C . ASP A 1 173 ? -15.905 9.437 2.899 1.00 51.97 173 ASP A C 1
ATOM 1295 O O . ASP A 1 173 ? -14.995 10.071 3.451 1.00 51.97 173 ASP A O 1
ATOM 1299 N N . PRO A 1 174 ? -15.677 8.666 1.821 1.00 46.62 174 PRO A N 1
ATOM 1300 C CA . PRO A 1 174 ? -14.355 8.567 1.226 1.00 46.62 174 PRO A CA 1
ATOM 1301 C C . PRO A 1 174 ? -13.853 9.972 0.867 1.00 46.62 174 PRO A C 1
ATOM 1303 O O . PRO A 1 174 ? -14.649 10.792 0.398 1.00 46.62 174 PRO A O 1
ATOM 1306 N N . PRO A 1 175 ? -12.554 10.266 1.065 1.00 42.84 175 PRO A N 1
ATOM 1307 C CA . PRO A 1 175 ? -12.007 11.561 0.700 1.00 42.84 175 PRO A CA 1
ATOM 1308 C C . PRO A 1 175 ? -12.279 11.808 -0.784 1.00 42.84 175 PRO A C 1
ATOM 1310 O O . PRO A 1 175 ? -11.965 10.980 -1.645 1.00 42.84 175 PRO A O 1
ATOM 1313 N N . VAL A 1 176 ? -12.940 12.931 -1.059 1.00 45.78 176 VAL A N 1
ATOM 1314 C CA . VAL A 1 176 ? -13.232 13.388 -2.416 1.00 45.78 176 VAL A CA 1
ATOM 1315 C C . VAL A 1 176 ? -11.890 13.591 -3.120 1.00 45.78 176 VAL A C 1
ATOM 1317 O O . VAL A 1 176 ? -11.059 14.365 -2.649 1.00 45.78 176 VAL A O 1
ATOM 1320 N N . ARG A 1 177 ? -11.679 12.811 -4.186 1.00 39.22 177 ARG A N 1
ATOM 1321 C CA . ARG A 1 177 ? -10.510 12.872 -5.074 1.00 39.22 177 ARG A CA 1
ATOM 1322 C C . ARG A 1 177 ? -10.335 14.240 -5.715 1.00 39.22 177 ARG A C 1
ATOM 1324 O O . ARG A 1 177 ? -11.367 14.833 -6.100 1.00 39.22 177 ARG A O 1
#

Foldseek 3Di:
DVVVVVVVVVVCPVPQLVLLVVLLVCVLVVNLVVSLVSLVPHPHPSSVLSNQLSVQPVPDDVCNVVNLVVSLVVLVVVLVVLVVVLVVLLVCLVCVLVVLVVVLVVVVVVPVVDDDPVCVVVVVVSVVVSVVVSCVSSVVSVVVSVVSNVVSVVSSQSSVQSSVCNVVSHNDDRPDD